Protein AF-A0A926PPN3-F1 (afdb_monomer_lite)

Secondary structure (DSSP, 8-state):
-----------TTHHHHHHHHHHHTTTT--HHHHHHHHT--HHHHHHHHTT--SS---HHHHHHHHHHHT------SSTTSHHHHHH--

Sequence (89 aa):
MRIRQIRETEVSGLGERIKQARLDIAATKSLEEICREVGVSRTYWYDLEKETLKGTLAIENLRKIESALGIDFGVSFDELAEAEVKANG

Radius of gyration: 15.69 Å; chains: 1; bounding box: 36×31×50 Å

Structure (mmCIF, N/CA/C/O backbone):
data_AF-A0A926PPN3-F1
#
_entry.id   AF-A0A926PPN3-F1
#
loop_
_atom_site.group_PDB
_atom_site.id
_atom_site.type_symbol
_atom_site.label_atom_id
_atom_site.label_alt_id
_atom_site.label_comp_id
_atom_site.label_asym_id
_atom_site.label_entity_id
_atom_site.label_seq_id
_atom_site.pdbx_PDB_ins_code
_atom_site.Cartn_x
_atom_site.Cartn_y
_atom_site.Cartn_z
_atom_site.occupancy
_atom_site.B_iso_or_equiv
_atom_site.auth_seq_id
_atom_site.auth_comp_id
_atom_site.auth_asym_id
_atom_site.auth_atom_id
_atom_site.pdbx_PDB_model_num
ATOM 1 N N . MET A 1 1 ? 22.114 -21.681 -16.406 1.00 54.41 1 MET A N 1
ATOM 2 C CA . MET A 1 1 ? 21.489 -20.672 -17.293 1.00 54.41 1 MET A CA 1
ATOM 3 C C . MET A 1 1 ? 20.608 -19.770 -16.440 1.00 54.41 1 MET A C 1
ATOM 5 O O . MET A 1 1 ? 20.005 -20.287 -15.508 1.00 54.41 1 MET A O 1
ATOM 9 N N . ARG A 1 2 ? 20.590 -18.449 -16.669 1.00 60.59 2 ARG A N 1
ATOM 10 C CA . ARG A 1 2 ? 19.819 -17.508 -15.839 1.00 60.59 2 ARG A CA 1
ATOM 11 C C . ARG A 1 2 ? 18.818 -16.739 -16.688 1.00 60.59 2 ARG A C 1
ATOM 13 O O . ARG A 1 2 ? 19.196 -16.167 -17.702 1.00 60.59 2 ARG A O 1
ATOM 20 N N . ILE A 1 3 ? 17.573 -16.732 -16.231 1.00 66.56 3 ILE A N 1
ATOM 21 C CA . ILE A 1 3 ? 16.465 -15.969 -16.801 1.00 66.56 3 ILE A CA 1
ATOM 22 C C . ILE A 1 3 ? 15.915 -15.085 -15.676 1.00 66.56 3 ILE A C 1
ATOM 24 O O . ILE A 1 3 ? 15.753 -15.551 -14.548 1.00 66.56 3 ILE A O 1
ATOM 28 N N . ARG A 1 4 ? 15.675 -13.806 -15.976 1.00 81.06 4 ARG A N 1
ATOM 29 C CA . ARG A 1 4 ? 14.994 -12.833 -15.113 1.00 81.06 4 ARG A CA 1
ATOM 30 C C . ARG A 1 4 ? 14.161 -11.925 -16.012 1.00 81.06 4 ARG A C 1
ATOM 32 O O . ARG A 1 4 ? 14.690 -11.403 -16.986 1.00 81.06 4 ARG A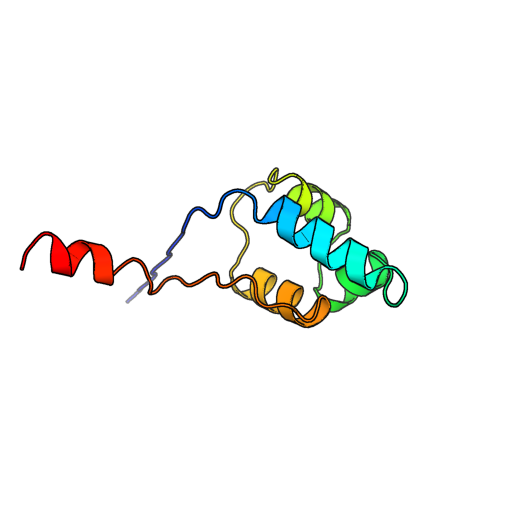 O 1
ATOM 39 N N . GLN A 1 5 ? 12.901 -11.715 -15.655 1.00 86.44 5 GLN A N 1
ATOM 40 C CA . GLN A 1 5 ? 12.027 -10.716 -16.264 1.00 86.44 5 GLN A CA 1
ATOM 41 C C . GLN A 1 5 ? 11.431 -9.862 -15.140 1.00 86.44 5 GLN A C 1
ATOM 43 O O . GLN A 1 5 ? 10.977 -10.413 -14.142 1.00 86.44 5 GLN A O 1
ATOM 48 N N . ILE A 1 6 ? 11.482 -8.538 -15.287 1.00 89.62 6 ILE A N 1
ATOM 49 C CA . ILE A 1 6 ? 10.867 -7.549 -14.388 1.00 89.62 6 ILE A CA 1
ATOM 50 C C . ILE A 1 6 ? 9.950 -6.684 -15.259 1.00 89.62 6 ILE A C 1
ATOM 52 O O . ILE A 1 6 ? 10.349 -6.313 -16.363 1.00 89.62 6 ILE A O 1
ATOM 56 N N . ARG A 1 7 ? 8.731 -6.409 -14.787 1.00 90.38 7 ARG A N 1
ATOM 57 C CA . ARG A 1 7 ? 7.765 -5.503 -15.423 1.00 90.38 7 ARG A CA 1
ATOM 58 C C . ARG A 1 7 ? 7.339 -4.452 -14.407 1.00 90.38 7 ARG A C 1
ATOM 60 O O . ARG A 1 7 ? 7.137 -4.779 -13.242 1.00 90.38 7 ARG A O 1
ATOM 67 N N . GLU A 1 8 ? 7.190 -3.221 -14.869 1.00 91.50 8 GLU A N 1
ATOM 68 C CA . GLU A 1 8 ? 6.720 -2.086 -14.080 1.00 91.50 8 GLU A CA 1
ATOM 69 C C . GLU A 1 8 ? 5.649 -1.356 -14.894 1.00 91.50 8 GLU A C 1
ATOM 71 O O . GLU A 1 8 ? 5.719 -1.325 -16.122 1.00 91.50 8 GLU A O 1
ATOM 76 N N . THR A 1 9 ? 4.643 -0.810 -14.216 1.00 90.88 9 THR A N 1
ATOM 77 C CA . THR A 1 9 ? 3.619 0.043 -14.823 1.00 90.88 9 THR A CA 1
ATOM 78 C C . THR A 1 9 ? 3.373 1.228 -13.908 1.00 90.88 9 THR A C 1
ATOM 80 O O . THR A 1 9 ? 3.397 1.089 -12.683 1.00 90.88 9 THR A O 1
ATOM 83 N N . GLU A 1 10 ? 3.140 2.394 -14.497 1.00 91.56 10 GLU A N 1
ATOM 84 C CA . GLU A 1 10 ? 2.793 3.594 -13.747 1.00 91.56 10 GLU A CA 1
ATOM 85 C C . GLU A 1 10 ? 1.288 3.609 -13.476 1.00 91.56 10 GLU A C 1
ATOM 87 O O . GLU A 1 10 ? 0.476 3.396 -14.375 1.00 91.56 10 GLU A O 1
ATOM 92 N N . VAL A 1 11 ? 0.911 3.849 -12.219 1.00 93.25 11 VAL A N 1
ATOM 93 C CA . VAL A 1 11 ? -0.488 3.985 -11.795 1.00 93.25 11 VAL A CA 1
ATOM 94 C C . VAL A 1 11 ? -0.596 5.240 -10.941 1.00 93.25 11 VAL A C 1
ATOM 96 O O . VAL A 1 11 ? -0.348 5.208 -9.737 1.00 93.25 11 VAL A O 1
ATOM 99 N N . SER A 1 12 ? -0.935 6.363 -11.568 1.00 93.00 12 SER A N 1
ATOM 100 C CA . SER A 1 12 ? -1.076 7.642 -10.869 1.00 93.00 12 SER A CA 1
ATOM 101 C C . SER A 1 12 ? -2.310 7.659 -9.962 1.00 93.00 12 SER A C 1
ATOM 103 O O . SER A 1 12 ? -3.383 7.190 -10.347 1.00 93.00 12 SER A O 1
ATOM 105 N N . GLY A 1 13 ? -2.179 8.237 -8.767 1.00 96.75 13 GLY A N 1
ATOM 106 C CA . GLY A 1 13 ? -3.283 8.383 -7.812 1.00 96.75 13 GLY A CA 1
ATOM 107 C C . GLY A 1 13 ? -3.631 7.102 -7.046 1.00 96.75 13 GLY A C 1
ATOM 108 O O . GLY A 1 13 ? -4.623 7.077 -6.314 1.00 96.75 13 GLY A O 1
ATOM 109 N N . LEU A 1 14 ? -2.838 6.036 -7.187 1.00 97.69 14 LEU A N 1
ATOM 110 C CA . LEU A 1 14 ? -3.002 4.809 -6.411 1.00 97.69 14 LEU A CA 1
ATOM 111 C C . LEU A 1 14 ? -2.831 5.064 -4.905 1.00 97.69 14 LEU A C 1
ATOM 113 O O . LEU A 1 14 ? -3.577 4.494 -4.111 1.00 97.69 14 LEU A O 1
ATOM 117 N N . GLY A 1 15 ? -1.913 5.950 -4.509 1.00 98.19 15 GLY A N 1
ATOM 118 C CA . GLY A 1 15 ? -1.683 6.300 -3.106 1.00 98.19 15 GLY A CA 1
ATOM 119 C C . GLY A 1 15 ? -2.914 6.924 -2.448 1.00 98.19 15 GLY A C 1
ATOM 120 O O . GLY A 1 15 ? -3.336 6.491 -1.374 1.00 98.19 15 GLY A O 1
ATOM 121 N N . GLU A 1 16 ? -3.561 7.873 -3.130 1.00 98.56 16 GLU A N 1
ATOM 122 C CA . GLU A 1 16 ? -4.791 8.498 -2.630 1.00 98.56 16 GLU A CA 1
ATOM 123 C C . GLU A 1 16 ? -5.955 7.496 -2.598 1.00 98.56 16 GLU A C 1
ATOM 125 O O . GLU A 1 16 ? -6.698 7.451 -1.619 1.00 98.56 16 GLU A O 1
ATOM 130 N N . ARG A 1 17 ? -6.083 6.623 -3.608 1.00 98.62 17 ARG A N 1
ATOM 131 C CA . ARG A 1 17 ? -7.095 5.549 -3.611 1.00 98.62 17 ARG A CA 1
ATOM 132 C C . ARG A 1 17 ? -6.920 4.597 -2.425 1.00 98.62 17 ARG A C 1
ATOM 134 O O . ARG A 1 17 ? -7.907 4.246 -1.781 1.00 98.62 17 ARG A O 1
ATOM 141 N N . ILE A 1 18 ? -5.682 4.218 -2.100 1.00 98.56 18 ILE A N 1
ATOM 142 C CA . ILE A 1 18 ? -5.384 3.372 -0.934 1.00 98.56 18 ILE A CA 1
ATOM 143 C C . ILE A 1 18 ? -5.730 4.096 0.371 1.00 98.56 18 ILE A C 1
ATOM 145 O O . ILE A 1 18 ? -6.335 3.506 1.269 1.00 98.56 18 ILE A O 1
ATOM 149 N N . LYS A 1 19 ? -5.401 5.385 0.469 1.00 98.69 19 LYS A N 1
ATOM 150 C CA . LYS A 1 19 ? -5.739 6.204 1.634 1.00 98.69 19 LYS A CA 1
ATOM 151 C C . LYS A 1 19 ? -7.248 6.287 1.861 1.00 98.69 19 LYS A C 1
ATOM 153 O O . LYS A 1 19 ? -7.683 6.122 3.000 1.00 98.69 19 LYS A O 1
ATOM 158 N N . GLN A 1 20 ? -8.031 6.523 0.808 1.00 98.69 20 GLN A N 1
ATOM 159 C CA . GLN A 1 20 ? -9.492 6.571 0.904 1.00 98.69 20 GLN A CA 1
ATOM 160 C C . GLN A 1 20 ? -10.059 5.223 1.355 1.00 98.69 20 GLN A C 1
ATOM 162 O O . GLN A 1 20 ? -10.737 5.170 2.375 1.00 98.69 20 GLN A O 1
ATOM 167 N N . ALA A 1 21 ? -9.651 4.121 0.718 1.00 98.44 21 ALA A N 1
ATOM 168 C CA . ALA A 1 21 ? -10.085 2.780 1.112 1.00 98.44 21 ALA A CA 1
ATOM 169 C C . ALA A 1 21 ? -9.756 2.450 2.584 1.00 98.44 21 ALA A C 1
ATOM 171 O O . ALA A 1 21 ? -10.567 1.852 3.289 1.00 98.44 21 ALA A O 1
ATOM 172 N N . ARG A 1 22 ? -8.594 2.885 3.096 1.00 98.38 22 ARG A N 1
ATOM 173 C CA . ARG A 1 22 ? -8.275 2.766 4.529 1.00 98.38 22 ARG A CA 1
ATOM 174 C C . ARG A 1 22 ? -9.221 3.591 5.403 1.00 98.38 22 ARG A C 1
ATOM 176 O O . ARG A 1 22 ? -9.610 3.126 6.473 1.00 98.38 22 ARG A O 1
ATOM 183 N N . LEU A 1 23 ? -9.509 4.834 5.018 1.00 98.31 23 LEU A N 1
ATOM 184 C CA . LEU A 1 23 ? -10.388 5.719 5.787 1.00 98.31 23 LEU A CA 1
ATOM 185 C C . LEU A 1 23 ? -11.819 5.173 5.846 1.00 98.31 23 LEU A C 1
ATOM 187 O O . LEU A 1 23 ? -12.423 5.223 6.916 1.00 98.31 23 LEU A O 1
ATOM 191 N N . ASP A 1 24 ? -12.302 4.571 4.761 1.00 98.38 24 ASP A N 1
ATOM 192 C CA . ASP A 1 24 ? -13.634 3.962 4.685 1.00 98.38 24 ASP A CA 1
ATOM 193 C C . ASP A 1 24 ? -13.819 2.821 5.697 1.00 98.38 24 ASP A C 1
ATOM 195 O O . ASP A 1 24 ? -14.899 2.654 6.265 1.00 98.38 24 ASP A O 1
ATOM 199 N N . ILE A 1 25 ? -12.752 2.069 5.991 1.00 97.50 25 ILE A N 1
ATOM 200 C CA . ILE A 1 25 ? -12.791 0.953 6.950 1.00 97.50 25 ILE A CA 1
ATOM 201 C C . ILE A 1 25 ? -12.268 1.314 8.346 1.00 97.50 25 ILE A C 1
ATOM 203 O O . ILE A 1 25 ? -12.205 0.441 9.219 1.00 97.50 25 ILE A O 1
ATOM 207 N N . ALA A 1 26 ? -11.921 2.581 8.600 1.00 96.56 26 ALA A N 1
ATOM 208 C CA . ALA A 1 26 ? -11.257 3.014 9.834 1.00 96.56 26 ALA A CA 1
ATOM 209 C C . ALA A 1 26 ? -12.088 2.782 11.112 1.00 96.56 26 ALA A C 1
ATOM 211 O O . ALA A 1 26 ? -11.529 2.716 12.205 1.00 96.56 26 ALA A O 1
ATOM 212 N N . ALA A 1 27 ? -13.410 2.627 10.984 1.00 97.06 27 ALA A N 1
ATOM 213 C CA . ALA A 1 27 ? -14.289 2.244 12.090 1.00 97.06 27 ALA A CA 1
ATOM 214 C C . ALA A 1 27 ? -14.105 0.778 12.537 1.00 97.06 27 ALA A C 1
ATOM 216 O O . ALA A 1 27 ? -14.485 0.428 13.651 1.00 97.06 27 ALA A O 1
ATOM 217 N N . THR A 1 28 ? -13.546 -0.075 11.672 1.00 97.00 28 THR A N 1
ATOM 218 C CA . THR A 1 28 ? -13.397 -1.524 11.900 1.00 97.00 28 THR A CA 1
ATOM 219 C C . THR A 1 28 ? -11.953 -1.978 12.060 1.00 97.00 28 THR A C 1
ATOM 221 O O . THR A 1 28 ? -11.707 -2.928 12.797 1.00 97.00 28 THR A O 1
ATOM 224 N N . LYS A 1 29 ? -11.004 -1.316 11.389 1.00 96.88 29 LYS A N 1
ATOM 225 C CA . LYS A 1 29 ? -9.580 -1.651 11.447 1.00 96.88 29 LYS A CA 1
ATOM 226 C C . LYS A 1 29 ? -8.736 -0.397 11.597 1.00 96.88 29 LYS A C 1
ATOM 228 O O . LYS A 1 29 ? -8.855 0.558 10.830 1.00 96.88 29 LYS A O 1
ATOM 233 N N . SER A 1 30 ? -7.826 -0.423 12.560 1.00 98.06 30 SER A N 1
ATOM 234 C CA . SER A 1 30 ? -6.809 0.608 12.726 1.00 98.06 30 SER A CA 1
ATOM 235 C C . SER A 1 30 ? -5.709 0.484 11.666 1.00 98.06 30 SER A C 1
ATOM 237 O O . SER A 1 30 ? -5.429 -0.595 11.141 1.00 98.06 30 SER A O 1
ATOM 239 N N . LEU A 1 31 ? -4.997 1.587 11.402 1.00 98.19 31 LEU A N 1
ATOM 240 C CA . LEU A 1 31 ? -3.813 1.569 10.532 1.00 98.19 31 LEU A CA 1
ATOM 241 C C . LEU A 1 31 ? -2.762 0.549 11.005 1.00 98.19 31 LEU A C 1
ATOM 243 O O . LEU A 1 31 ? -2.062 -0.041 10.188 1.00 98.19 31 LEU A O 1
ATOM 247 N N . GLU A 1 32 ? -2.630 0.341 12.317 1.00 98.19 32 GLU A N 1
ATOM 248 C CA . GLU A 1 32 ? -1.669 -0.619 12.858 1.00 98.19 32 GLU A CA 1
ATOM 249 C C . GLU A 1 32 ? -2.029 -2.063 12.519 1.00 98.19 32 GLU A C 1
ATOM 251 O O . GLU A 1 32 ? -1.150 -2.829 12.129 1.00 98.19 32 GLU A O 1
ATOM 256 N N . GLU A 1 33 ? -3.305 -2.424 12.648 1.00 98.38 33 GLU A N 1
ATOM 257 C CA . GLU A 1 33 ? -3.797 -3.753 12.283 1.00 98.38 33 GLU A CA 1
ATOM 258 C C . GLU A 1 33 ? -3.604 -4.002 10.791 1.00 98.38 33 GLU A C 1
ATOM 260 O O . GLU A 1 33 ? -3.046 -5.030 10.420 1.00 98.38 33 GLU A O 1
ATOM 265 N N . ILE A 1 34 ? -3.932 -3.019 9.949 1.00 98.50 34 ILE A N 1
ATOM 266 C CA . ILE A 1 34 ? -3.719 -3.103 8.499 1.00 98.50 34 ILE A CA 1
ATOM 267 C C . ILE A 1 34 ? -2.230 -3.293 8.177 1.00 98.50 34 ILE A C 1
ATOM 269 O O . ILE A 1 34 ? -1.864 -4.205 7.438 1.00 98.50 34 ILE A O 1
ATOM 273 N N . CYS A 1 35 ? -1.342 -2.488 8.770 1.00 98.31 35 CYS A N 1
ATOM 274 C CA . CYS A 1 35 ? 0.105 -2.634 8.577 1.00 98.31 35 CYS A CA 1
ATOM 275 C C . CYS A 1 35 ? 0.606 -4.025 9.000 1.00 98.31 35 CYS A C 1
ATOM 277 O O . CYS A 1 35 ? 1.463 -4.601 8.328 1.00 98.31 35 CYS A O 1
ATOM 279 N N . ARG A 1 36 ? 0.063 -4.580 10.092 1.00 98.25 36 ARG A N 1
ATOM 280 C CA . ARG A 1 36 ? 0.401 -5.917 10.599 1.00 98.25 36 ARG A CA 1
ATOM 281 C C . ARG A 1 36 ? -0.076 -7.025 9.659 1.00 98.25 36 ARG A C 1
ATOM 283 O O . ARG A 1 36 ? 0.700 -7.934 9.389 1.00 98.25 36 ARG A O 1
ATOM 290 N N . GLU A 1 37 ? -1.307 -6.939 9.154 1.00 97.44 37 GLU A N 1
ATOM 291 C CA . GLU A 1 37 ? -1.878 -7.890 8.186 1.00 97.44 37 GLU A CA 1
ATOM 292 C C . GLU A 1 37 ? -1.097 -7.893 6.864 1.00 97.44 37 GLU A C 1
ATOM 294 O O . GLU A 1 37 ? -0.782 -8.951 6.322 1.00 97.44 37 GLU A O 1
ATOM 299 N N . VAL A 1 38 ? -0.732 -6.708 6.368 1.00 97.88 38 VAL A N 1
ATOM 300 C CA . VAL A 1 38 ? 0.029 -6.554 5.119 1.00 97.88 38 VAL A CA 1
ATOM 301 C C . VAL A 1 38 ? 1.510 -6.921 5.306 1.00 97.88 38 VAL A C 1
ATOM 303 O O . VAL A 1 38 ? 2.162 -7.390 4.368 1.00 97.88 38 VAL A O 1
ATOM 306 N N . GLY A 1 39 ? 2.047 -6.757 6.518 1.00 97.62 39 GLY A N 1
ATOM 307 C CA . GLY A 1 39 ? 3.450 -7.018 6.844 1.00 97.62 39 GLY A CA 1
ATOM 308 C C . GLY A 1 39 ? 4.383 -5.861 6.479 1.00 97.62 39 GLY A C 1
ATOM 309 O O . GLY A 1 39 ? 5.496 -6.093 6.009 1.00 97.62 39 GLY A O 1
ATOM 310 N N . VAL A 1 40 ? 3.936 -4.617 6.669 1.00 97.06 40 VAL A N 1
ATOM 311 C CA . VAL A 1 40 ? 4.694 -3.392 6.355 1.00 97.06 40 VAL A CA 1
ATOM 312 C C . VAL A 1 40 ? 4.774 -2.451 7.555 1.00 97.06 40 VAL A C 1
ATOM 314 O O . VAL A 1 40 ? 4.007 -2.552 8.510 1.00 97.06 40 VAL A O 1
ATOM 317 N N . SER A 1 41 ? 5.721 -1.512 7.525 1.00 97.62 41 SER A N 1
ATOM 318 C CA . SER A 1 41 ? 5.816 -0.467 8.548 1.00 97.62 41 SER A CA 1
ATOM 319 C C . SER A 1 41 ? 4.820 0.667 8.282 1.00 97.62 41 SER A C 1
ATOM 321 O O . SER A 1 41 ? 4.446 0.928 7.139 1.00 97.62 41 SER A O 1
ATOM 323 N N . ARG A 1 42 ? 4.450 1.421 9.329 1.00 97.69 42 ARG A N 1
ATOM 324 C CA . ARG A 1 42 ? 3.631 2.639 9.169 1.00 97.69 42 ARG A CA 1
ATOM 325 C C . ARG A 1 42 ? 4.309 3.684 8.275 1.00 97.69 42 ARG A C 1
ATOM 327 O O . ARG A 1 42 ? 3.627 4.367 7.526 1.00 97.69 42 ARG A O 1
ATOM 334 N N . THR A 1 43 ? 5.638 3.801 8.331 1.00 97.69 43 THR A N 1
ATOM 335 C CA . THR A 1 43 ? 6.393 4.716 7.457 1.00 97.69 43 THR A CA 1
ATOM 336 C C . THR A 1 43 ? 6.224 4.338 5.989 1.00 97.69 43 THR A C 1
ATOM 338 O O . THR A 1 43 ? 5.867 5.198 5.195 1.00 97.69 43 THR A O 1
ATOM 341 N N . TYR A 1 44 ? 6.383 3.051 5.654 1.00 97.50 44 TYR A N 1
ATOM 342 C CA . TYR A 1 44 ? 6.136 2.553 4.298 1.00 97.50 44 TYR A CA 1
ATOM 343 C C . TYR A 1 44 ? 4.701 2.842 3.848 1.00 97.50 44 TYR A C 1
ATOM 345 O O . TYR A 1 44 ? 4.487 3.274 2.722 1.00 97.50 44 TYR A O 1
ATOM 353 N N . TRP A 1 45 ? 3.721 2.660 4.740 1.00 98.19 45 TRP A N 1
ATOM 354 C CA . TRP A 1 45 ? 2.324 2.977 4.446 1.00 98.19 45 TRP A CA 1
ATOM 355 C C . TRP A 1 45 ? 2.113 4.460 4.121 1.00 98.19 45 TRP A C 1
ATOM 357 O O . TRP A 1 45 ? 1.468 4.790 3.131 1.00 98.19 45 TRP A O 1
ATOM 367 N N . TYR A 1 46 ? 2.675 5.370 4.920 1.00 98.06 46 TYR A N 1
ATOM 368 C CA . TYR A 1 46 ? 2.568 6.805 4.648 1.00 98.06 46 TYR A CA 1
ATOM 369 C C . TYR A 1 46 ? 3.279 7.220 3.362 1.00 98.06 46 TYR A C 1
ATOM 371 O O . TYR A 1 46 ? 2.777 8.098 2.664 1.00 98.06 46 TYR A O 1
ATOM 379 N N . ASP A 1 47 ? 4.423 6.610 3.048 1.00 98.12 47 ASP A N 1
ATOM 380 C CA . ASP A 1 47 ? 5.102 6.837 1.773 1.00 98.12 47 ASP A CA 1
ATOM 381 C C . ASP A 1 47 ? 4.255 6.334 0.602 1.00 98.12 47 ASP A C 1
ATOM 383 O O . ASP A 1 47 ? 4.183 6.986 -0.432 1.00 98.12 47 ASP A O 1
ATOM 387 N N . LEU A 1 48 ? 3.560 5.211 0.773 1.00 97.81 48 LEU A N 1
ATOM 388 C CA . LEU A 1 48 ? 2.636 4.682 -0.219 1.00 97.81 48 LEU A CA 1
ATOM 389 C C . LEU A 1 48 ? 1.433 5.613 -0.438 1.00 97.81 48 LEU A C 1
ATOM 391 O O . LEU A 1 48 ? 1.130 5.936 -1.582 1.00 97.81 48 LEU A O 1
ATOM 395 N N . GLU A 1 49 ? 0.798 6.114 0.625 1.00 98.31 49 GLU A N 1
ATOM 396 C CA . GLU A 1 49 ? -0.333 7.053 0.508 1.00 98.31 49 GLU A CA 1
ATOM 397 C C . GLU A 1 49 ? 0.061 8.386 -0.142 1.00 98.31 49 GLU A C 1
ATOM 399 O O . GLU A 1 49 ? -0.769 9.039 -0.769 1.00 98.31 49 GLU A O 1
ATOM 404 N N . LYS A 1 50 ? 1.319 8.805 0.022 1.00 98.12 50 LYS A N 1
ATOM 405 C CA . LYS A 1 50 ? 1.865 10.035 -0.568 1.00 98.12 50 LYS A CA 1
ATOM 406 C C . LYS A 1 50 ? 2.530 9.814 -1.924 1.00 98.12 50 LYS A C 1
ATOM 408 O O . LYS A 1 50 ? 3.014 10.780 -2.503 1.00 98.12 50 LYS A O 1
ATOM 413 N N . GLU A 1 51 ? 2.596 8.568 -2.391 1.00 96.69 51 GLU A N 1
ATOM 414 C CA . GLU A 1 51 ? 3.345 8.164 -3.586 1.00 96.69 51 GLU A CA 1
ATOM 415 C C . GLU A 1 51 ? 4.835 8.571 -3.538 1.00 96.69 51 GLU A C 1
ATOM 417 O O . GLU A 1 51 ? 5.458 8.872 -4.551 1.00 96.69 51 GLU A O 1
ATOM 422 N N . THR A 1 52 ? 5.436 8.559 -2.344 1.00 97.00 52 THR A N 1
ATOM 423 C CA . THR A 1 52 ? 6.850 8.88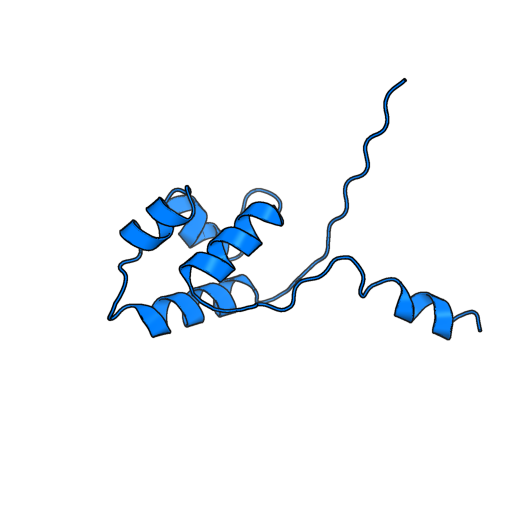6 -2.085 1.00 97.00 52 THR A CA 1
ATOM 424 C C . THR A 1 52 ? 7.715 7.660 -1.786 1.00 97.00 52 THR A C 1
ATOM 426 O O . THR A 1 52 ? 8.798 7.788 -1.207 1.00 97.00 52 THR A O 1
ATOM 429 N N . LEU A 1 53 ? 7.255 6.458 -2.153 1.00 94.81 53 LEU A N 1
ATOM 430 C CA . LEU A 1 53 ? 8.019 5.223 -1.979 1.00 94.81 53 LEU A CA 1
ATOM 431 C C . LEU A 1 53 ? 9.404 5.332 -2.630 1.00 94.81 53 LEU A C 1
ATOM 433 O O . LEU A 1 53 ? 9.562 5.755 -3.774 1.00 94.81 53 LEU A O 1
ATOM 437 N N . LYS A 1 54 ? 10.434 4.890 -1.903 1.00 88.12 54 LYS A N 1
ATOM 438 C CA . LYS A 1 54 ? 11.779 4.723 -2.462 1.00 88.12 54 LYS A CA 1
ATOM 439 C C . LYS A 1 54 ? 11.817 3.423 -3.272 1.00 88.12 54 LYS A C 1
ATOM 441 O O . LYS A 1 54 ? 12.250 2.394 -2.761 1.00 88.12 54 LYS A O 1
ATOM 446 N N . GLY A 1 55 ? 11.327 3.478 -4.508 1.00 90.31 55 GLY A N 1
ATOM 447 C CA . GLY A 1 55 ? 11.219 2.341 -5.428 1.00 90.31 55 GLY A CA 1
ATOM 448 C C . GLY A 1 55 ? 9.771 2.022 -5.802 1.00 90.31 55 GLY A C 1
ATOM 449 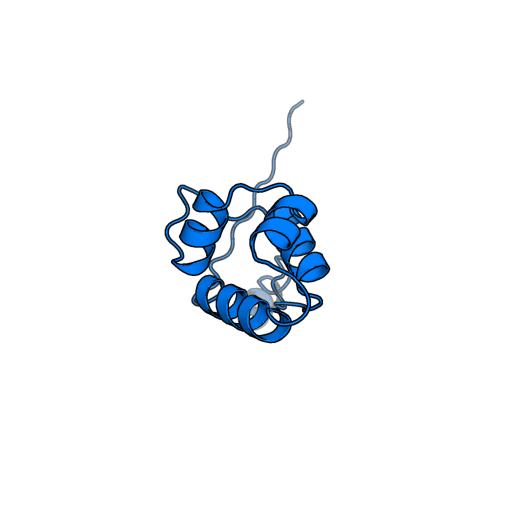O O . GLY A 1 55 ? 8.871 2.825 -5.569 1.00 90.31 55 GLY A O 1
ATOM 450 N N . THR A 1 56 ? 9.547 0.845 -6.383 1.00 93.75 56 THR A N 1
ATOM 451 C CA . THR A 1 56 ? 8.224 0.400 -6.837 1.00 93.75 56 THR A CA 1
ATOM 452 C C . THR A 1 56 ? 7.443 -0.335 -5.744 1.00 93.75 56 THR A C 1
ATOM 454 O O . THR A 1 56 ? 8.008 -0.994 -4.865 1.00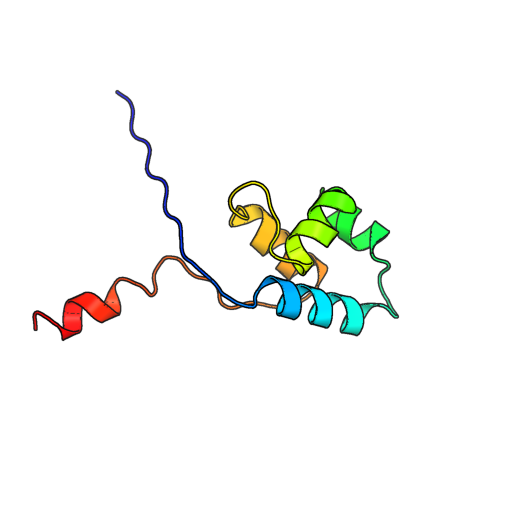 93.75 56 THR A O 1
ATOM 457 N N . LEU A 1 57 ? 6.111 -0.234 -5.792 1.00 95.62 57 LEU A N 1
ATOM 458 C CA . LEU A 1 57 ? 5.223 -1.097 -5.016 1.00 95.62 57 LEU A CA 1
ATOM 459 C C . LEU A 1 57 ? 5.186 -2.480 -5.677 1.00 95.62 57 LEU A C 1
ATOM 461 O O . LEU A 1 57 ? 4.683 -2.626 -6.788 1.00 95.62 57 LEU A O 1
ATOM 465 N N . ALA A 1 58 ? 5.708 -3.496 -4.989 1.00 93.75 58 ALA A N 1
ATOM 466 C CA . ALA A 1 58 ? 5.629 -4.875 -5.459 1.00 93.75 58 ALA A CA 1
ATOM 467 C C . ALA A 1 58 ? 4.163 -5.323 -5.585 1.00 93.75 58 ALA A C 1
ATOM 469 O O . ALA A 1 58 ? 3.346 -5.042 -4.702 1.00 93.75 58 ALA A O 1
ATOM 470 N N . ILE A 1 59 ? 3.835 -6.058 -6.650 1.00 94.25 59 ILE A N 1
ATOM 471 C CA . ILE A 1 59 ? 2.461 -6.506 -6.910 1.00 94.25 59 ILE A CA 1
ATOM 472 C C . ILE A 1 59 ? 1.928 -7.388 -5.781 1.00 94.25 59 ILE A C 1
ATOM 474 O O . ILE A 1 59 ? 0.765 -7.282 -5.410 1.00 94.25 59 ILE A O 1
ATOM 478 N N . GLU A 1 60 ? 2.785 -8.197 -5.159 1.00 94.44 60 GLU A N 1
ATOM 479 C CA . GLU A 1 60 ? 2.418 -9.033 -4.019 1.00 94.44 60 GLU A CA 1
ATOM 480 C C . GLU A 1 60 ? 2.001 -8.185 -2.812 1.00 94.44 60 GLU A C 1
ATOM 482 O O . GLU A 1 60 ? 1.073 -8.551 -2.091 1.00 94.44 60 GLU A O 1
ATOM 487 N N . ASN A 1 61 ? 2.650 -7.035 -2.600 1.00 96.44 61 ASN A N 1
ATOM 488 C CA . ASN A 1 61 ? 2.250 -6.097 -1.555 1.00 96.44 61 ASN A CA 1
ATOM 489 C C . ASN A 1 61 ? 0.937 -5.403 -1.916 1.00 96.44 61 ASN A C 1
ATOM 491 O O . ASN A 1 61 ? 0.084 -5.275 -1.042 1.00 96.44 61 ASN A O 1
ATOM 495 N N . LEU A 1 62 ? 0.734 -5.022 -3.183 1.00 97.56 62 LEU A N 1
ATOM 496 C CA . LEU A 1 62 ? -0.547 -4.474 -3.631 1.00 97.56 62 LEU A CA 1
ATOM 497 C C . LEU A 1 62 ? -1.696 -5.467 -3.384 1.00 97.56 62 LEU A C 1
ATOM 499 O O . LEU A 1 62 ? -2.694 -5.081 -2.785 1.00 97.56 62 LEU A O 1
ATOM 503 N N . ARG A 1 63 ? -1.526 -6.756 -3.713 1.00 97.88 63 ARG A N 1
ATOM 504 C CA . ARG A 1 63 ? -2.551 -7.790 -3.453 1.00 97.88 63 ARG A CA 1
ATOM 505 C C . ARG A 1 63 ? -2.846 -7.987 -1.967 1.00 97.88 63 ARG A C 1
ATOM 507 O O . ARG A 1 63 ? -3.992 -8.207 -1.581 1.00 97.88 63 ARG A O 1
ATOM 514 N N . LYS A 1 64 ? -1.832 -7.889 -1.104 1.00 98.44 64 LYS A N 1
ATOM 515 C CA . LYS A 1 64 ? -2.042 -7.927 0.354 1.00 98.44 64 LYS A CA 1
ATOM 516 C C . LYS A 1 64 ? -2.810 -6.707 0.850 1.00 98.44 64 LYS A 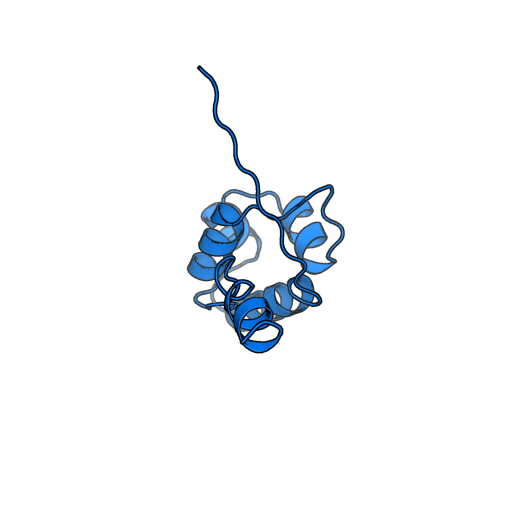C 1
ATOM 518 O O . LYS A 1 64 ? -3.675 -6.857 1.705 1.00 98.44 64 LYS A O 1
ATOM 523 N N . ILE A 1 65 ? -2.505 -5.522 0.321 1.00 98.50 65 ILE A N 1
ATOM 524 C CA . ILE A 1 65 ? -3.223 -4.283 0.642 1.00 98.50 65 ILE A CA 1
ATOM 525 C C . ILE A 1 65 ? -4.690 -4.409 0.226 1.00 98.50 65 ILE A C 1
ATOM 527 O O . ILE A 1 65 ? -5.568 -4.175 1.047 1.00 98.50 65 ILE A O 1
ATOM 531 N N . GLU A 1 66 ? -4.955 -4.852 -1.002 1.00 98.56 66 GLU A N 1
ATOM 532 C CA . GLU A 1 66 ? -6.303 -5.133 -1.513 1.00 98.56 66 GLU A CA 1
ATOM 533 C C . GLU A 1 66 ? -7.072 -6.087 -0.597 1.00 98.56 66 GLU A C 1
ATOM 535 O O . GLU A 1 66 ? -8.184 -5.783 -0.167 1.00 98.56 66 GLU A O 1
ATOM 540 N N . SER A 1 67 ? -6.448 -7.199 -0.198 1.00 98.31 67 SER A N 1
ATOM 541 C CA . SER A 1 67 ? -7.058 -8.151 0.731 1.00 98.31 67 SER A CA 1
ATOM 542 C C . SER A 1 67 ? -7.313 -7.561 2.122 1.00 98.31 67 SER A C 1
ATOM 544 O O . SER A 1 67 ? -8.334 -7.880 2.729 1.00 98.31 67 SER A O 1
ATOM 546 N N . ALA A 1 68 ? -6.402 -6.740 2.653 1.00 98.19 68 ALA A N 1
ATOM 547 C CA . ALA A 1 68 ? -6.548 -6.134 3.979 1.00 98.19 68 ALA A CA 1
ATOM 548 C C . ALA A 1 68 ? -7.655 -5.068 4.005 1.00 98.19 68 ALA A C 1
ATOM 550 O O . ALA A 1 68 ? -8.359 -4.937 5.014 1.00 98.19 68 ALA A O 1
ATOM 551 N N . LEU A 1 69 ? -7.805 -4.340 2.893 1.00 98.19 69 LEU A N 1
ATOM 552 C CA . LEU A 1 69 ? -8.791 -3.279 2.693 1.00 98.19 69 LEU A CA 1
ATOM 553 C C . LEU A 1 69 ? -10.138 -3.785 2.151 1.00 98.19 69 LEU A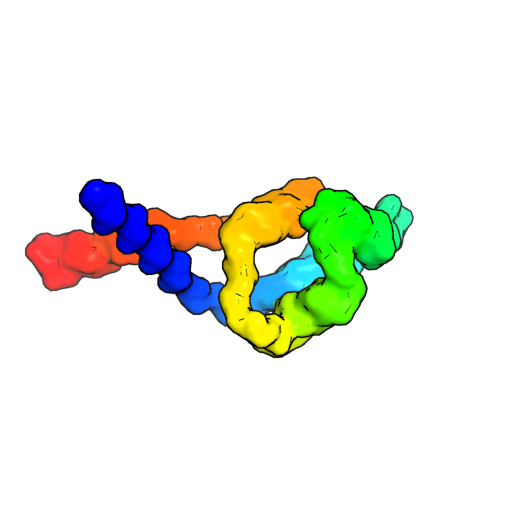 C 1
ATOM 555 O O . LEU A 1 69 ? -11.130 -3.071 2.242 1.00 98.19 69 LEU A O 1
ATOM 559 N N . GLY A 1 70 ? -10.190 -5.006 1.611 1.00 97.62 70 GLY A N 1
ATOM 560 C CA . GLY A 1 70 ? -11.398 -5.584 1.021 1.00 97.62 70 GLY A CA 1
ATOM 561 C C . GLY A 1 70 ? -11.811 -4.929 -0.301 1.00 97.62 70 GLY A C 1
ATOM 562 O O . GLY A 1 70 ? -13.004 -4.835 -0.580 1.00 97.62 70 GLY A O 1
ATOM 563 N N . ILE A 1 71 ? -10.847 -4.459 -1.100 1.00 97.81 71 ILE A N 1
ATOM 564 C CA . ILE A 1 71 ? -11.077 -3.746 -2.368 1.00 97.81 71 ILE A CA 1
ATOM 565 C C . ILE A 1 71 ? -10.119 -4.238 -3.459 1.00 97.81 71 ILE A C 1
ATOM 567 O O . ILE A 1 71 ? -9.014 -4.662 -3.147 1.00 97.81 71 ILE A O 1
ATOM 571 N N . ASP A 1 72 ? -10.526 -4.152 -4.728 1.00 97.25 72 ASP A N 1
ATOM 572 C CA . ASP A 1 72 ? -9.672 -4.369 -5.904 1.00 97.25 72 ASP A CA 1
ATOM 573 C C . ASP A 1 72 ? -9.330 -3.020 -6.557 1.00 97.25 72 ASP A C 1
ATOM 575 O O . ASP A 1 72 ? -10.226 -2.232 -6.879 1.00 97.25 72 ASP A O 1
ATOM 579 N N . PHE A 1 73 ? -8.039 -2.728 -6.747 1.00 96.62 73 PHE A N 1
ATOM 580 C CA . PHE A 1 73 ? -7.602 -1.502 -7.416 1.00 96.62 73 PHE A CA 1
ATOM 581 C C . PHE A 1 73 ? -7.494 -1.650 -8.939 1.00 96.62 73 PHE A C 1
ATOM 583 O O . PHE A 1 73 ? -7.205 -0.654 -9.611 1.00 96.62 73 PHE A O 1
ATOM 590 N N . GLY A 1 74 ? -7.744 -2.841 -9.487 1.00 94.38 74 GLY A N 1
ATOM 591 C CA . GLY A 1 74 ? -7.778 -3.095 -10.926 1.00 94.38 74 GLY A CA 1
ATOM 592 C C . GLY A 1 74 ? -6.416 -2.966 -11.606 1.00 94.38 74 GLY A C 1
ATOM 593 O O . GLY A 1 74 ? -6.347 -2.718 -12.802 1.00 94.38 74 GLY A O 1
ATOM 594 N N . VAL A 1 75 ? -5.313 -3.079 -10.861 1.00 92.56 75 VAL A N 1
ATOM 595 C CA . VAL A 1 75 ? -3.965 -2.985 -11.439 1.00 92.56 75 VAL A CA 1
ATOM 596 C C . VAL A 1 75 ? -3.579 -4.335 -12.041 1.00 92.56 75 VAL A C 1
ATOM 598 O O . VAL A 1 75 ? -3.520 -5.339 -11.328 1.00 92.56 75 VAL A O 1
ATOM 601 N N . SER A 1 76 ? -3.283 -4.362 -13.340 1.00 86.88 76 SER A N 1
ATOM 602 C CA . SER A 1 76 ? -2.830 -5.546 -14.078 1.00 86.88 76 SER A CA 1
ATOM 603 C C . SER A 1 76 ? -1.626 -5.211 -14.962 1.00 86.88 76 SER A C 1
ATOM 605 O O . SER A 1 76 ? -1.483 -4.086 -15.430 1.00 86.88 76 SER A O 1
ATOM 607 N N . PHE A 1 77 ? -0.757 -6.195 -15.207 1.00 82.50 77 PHE A N 1
ATOM 608 C CA . PHE A 1 77 ? 0.361 -6.065 -16.153 1.00 82.50 77 PHE A CA 1
ATOM 609 C C . PHE A 1 77 ? 0.005 -6.524 -17.574 1.00 82.50 77 PHE A C 1
ATOM 611 O O . PHE A 1 77 ? 0.837 -6.392 -18.472 1.00 82.50 77 PHE A O 1
ATOM 618 N N . ASP A 1 78 ? -1.192 -7.082 -17.773 1.00 71.88 78 ASP A N 1
ATOM 619 C CA . ASP A 1 78 ? -1.595 -7.704 -19.039 1.00 71.88 78 ASP A CA 1
ATOM 620 C C . ASP A 1 78 ? -2.381 -6.750 -19.960 1.00 71.88 78 ASP A C 1
ATOM 622 O O . ASP A 1 78 ? -2.488 -6.999 -21.159 1.00 71.88 78 ASP A O 1
ATOM 626 N N . GLU A 1 79 ? -2.846 -5.603 -19.453 1.00 57.12 79 GLU A N 1
ATOM 627 C CA . GLU A 1 79 ? -3.641 -4.626 -20.224 1.00 57.12 79 GLU A CA 1
ATOM 628 C C . GLU A 1 79 ? -2.818 -3.775 -21.216 1.00 57.12 79 GLU A C 1
ATOM 630 O O . GLU A 1 79 ? -3.383 -3.060 -22.041 1.00 57.12 79 GLU A O 1
ATOM 635 N N . LEU A 1 80 ? -1.484 -3.886 -21.217 1.00 50.53 80 LEU A N 1
ATOM 636 C CA . LEU A 1 80 ? -0.615 -3.184 -22.175 1.00 50.53 80 LEU A CA 1
ATOM 637 C C . LEU A 1 80 ? -0.458 -3.914 -23.525 1.00 50.53 80 LEU A C 1
ATOM 639 O O . LEU A 1 80 ? 0.125 -3.352 -24.448 1.00 50.53 80 LEU A O 1
ATOM 643 N N . ALA A 1 81 ? -0.990 -5.134 -23.679 1.00 48.34 81 ALA A N 1
ATOM 644 C CA . ALA A 1 81 ? -0.888 -5.896 -24.930 1.00 48.34 81 ALA A CA 1
ATOM 645 C C . ALA A 1 81 ? -1.943 -5.502 -25.987 1.00 48.34 81 ALA A C 1
ATOM 647 O O . ALA A 1 81 ? -1.706 -5.643 -27.185 1.00 48.34 81 ALA A O 1
ATOM 648 N N . GLU A 1 82 ? -3.105 -4.981 -25.584 1.00 45.22 82 GLU A N 1
ATOM 649 C CA . GLU A 1 82 ? -4.215 -4.721 -26.519 1.00 45.22 82 GLU A CA 1
ATOM 650 C C . GLU A 1 82 ? -4.104 -3.381 -27.268 1.00 45.22 82 GLU A C 1
ATOM 652 O O . GLU A 1 82 ? -4.745 -3.193 -28.307 1.00 45.22 82 GLU A O 1
ATOM 657 N N . ALA A 1 83 ? -3.263 -2.457 -26.791 1.00 48.97 83 ALA A N 1
ATOM 658 C CA . ALA A 1 83 ? -3.010 -1.181 -27.461 1.00 48.97 83 ALA A CA 1
ATOM 659 C C . ALA A 1 83 ? -2.065 -1.319 -28.673 1.00 48.97 83 ALA A C 1
ATOM 661 O O . ALA A 1 83 ? -2.237 -0.608 -29.663 1.00 48.97 83 ALA A O 1
ATOM 662 N N . GLU A 1 84 ? -1.120 -2.267 -28.653 1.00 49.69 84 GLU A N 1
ATOM 663 C CA . GLU A 1 84 ? -0.190 -2.497 -29.773 1.00 49.69 84 GLU A CA 1
ATOM 664 C C . GLU A 1 84 ? -0.814 -3.303 -30.924 1.00 49.69 84 GLU A C 1
ATOM 666 O O . GLU A 1 84 ? -0.417 -3.137 -32.079 1.00 49.69 84 GLU A O 1
ATOM 671 N N . VAL A 1 85 ? -1.832 -4.127 -30.648 1.00 56.56 85 VAL A N 1
ATOM 672 C CA . VAL A 1 85 ? -2.532 -4.918 -31.679 1.00 56.56 85 VAL A CA 1
ATOM 673 C C . VAL A 1 85 ? -3.437 -4.042 -32.556 1.00 56.56 85 VAL A C 1
ATOM 675 O O . VAL A 1 85 ? -3.586 -4.319 -33.741 1.00 56.56 85 VAL A O 1
ATOM 678 N N . LYS A 1 86 ? -3.994 -2.944 -32.025 1.00 51.28 86 LYS A N 1
ATOM 679 C CA . LYS A 1 86 ? -4.831 -2.004 -32.803 1.00 51.28 86 LYS A CA 1
ATOM 680 C C . LYS A 1 86 ? -4.032 -0.974 -33.608 1.00 51.28 86 LYS A C 1
ATOM 682 O O . LYS A 1 86 ? -4.597 -0.340 -34.490 1.00 51.28 86 LYS A O 1
ATOM 687 N N . ALA A 1 87 ? -2.749 -0.782 -33.299 1.00 53.31 87 ALA A N 1
ATOM 688 C CA . ALA A 1 87 ? -1.878 0.147 -34.023 1.00 53.31 87 ALA A CA 1
ATOM 689 C C . ALA A 1 87 ? -1.184 -0.497 -35.239 1.00 53.31 87 ALA A C 1
ATOM 691 O O . ALA A 1 87 ? -0.719 0.220 -36.121 1.00 53.31 87 ALA A O 1
ATOM 692 N N . ASN A 1 88 ? -1.129 -1.832 -35.290 1.00 54.75 88 ASN A N 1
ATOM 693 C CA . ASN A 1 88 ? -0.445 -2.607 -36.333 1.00 54.75 88 ASN A CA 1
ATOM 694 C C . ASN A 1 88 ? -1.368 -3.606 -37.065 1.00 54.75 88 ASN A C 1
ATOM 696 O O . ASN A 1 88 ? -0.865 -4.492 -37.759 1.00 54.75 88 ASN A O 1
ATOM 700 N N . GLY A 1 89 ? -2.688 -3.496 -36.880 1.00 46.28 89 GLY A N 1
ATOM 701 C CA . GLY A 1 89 ? -3.714 -4.347 -37.496 1.00 46.28 89 GLY A CA 1
ATOM 702 C C . GLY A 1 89 ? -4.591 -3.599 -38.487 1.00 46.28 89 GLY A C 1
ATOM 703 O O . GLY A 1 89 ? -4.828 -2.391 -38.262 1.00 46.28 89 GLY A O 1
#

Foldseek 3Di:
DDDDDDDDDDDPCQLCVLVVLCVVCCVPDPPVRLCVQLVHDPVQNVCSNVVNDPDDDDVSSVVSSCVSSVHDPPDDPPVVPVVVVVVVD

pLDDT: mean 88.89, std 16.19, range [45.22, 98.69]